Protein AF-A0A412IFQ4-F1 (afdb_monomer_lite)

Foldseek 3Di:
DDDDDDDDPDDDDDDDPVVVVVVVVVVVVVVVVVVVVVVVVVVVCCQVQNDFDWDAQPNDIDTDRPSVDDDDPVVPPDPDPDDDPVVVVSVVVVVVV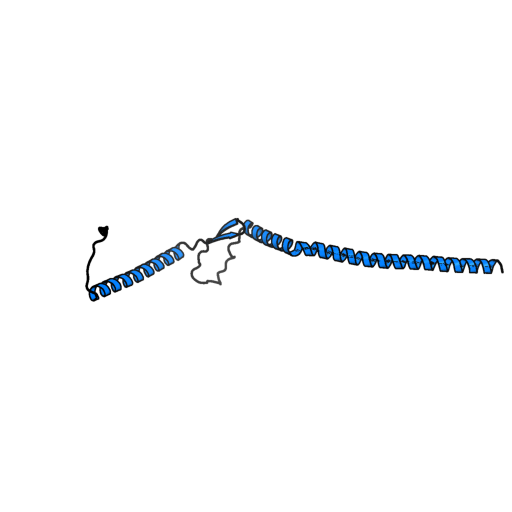CVCVVCVVVVVVVVVVVVVVVVVVVVVVVVVVVVVVVVVVVVVVVVVVVVVVVVVD

Secondary structure (DSSP, 8-state):
--------SS------HHHHHHHHHHHHHHHHHHHHHHHHHHHHHHHHH-EEEEEEETTEEEEEEE---SS--GGG-----PPPHHHHHHHHHHHHHHHHHHTHHHHHHHHHHHHHHHHHHHHHHHHHHHHHHHHHHHHHHHHHHHHHHHHH-

pLDDT: mean 79.68, std 15.15, range [40.53, 95.81]

Structure (mmCIF, N/CA/C/O backbone):
data_AF-A0A412IFQ4-F1
#
_entry.id   AF-A0A412IFQ4-F1
#
loop_
_atom_site.group_PDB
_atom_site.id
_atom_site.type_symbol
_atom_site.label_atom_id
_atom_site.label_alt_id
_atom_site.label_comp_id
_atom_site.label_asym_id
_atom_site.label_entity_id
_atom_site.label_seq_id
_atom_site.pdbx_PDB_ins_code
_atom_site.Cartn_x
_atom_site.Cartn_y
_atom_site.Cartn_z
_atom_site.occupancy
_atom_site.B_iso_or_equiv
_atom_site.auth_seq_id
_atom_site.auth_comp_id
_atom_site.auth_asym_id
_atom_site.auth_atom_id
_atom_site.pdbx_PDB_model_num
ATOM 1 N N . MET A 1 1 ? -60.794 -33.382 14.057 1.00 51.97 1 MET A N 1
ATOM 2 C CA . MET A 1 1 ? -60.394 -32.147 14.759 1.00 51.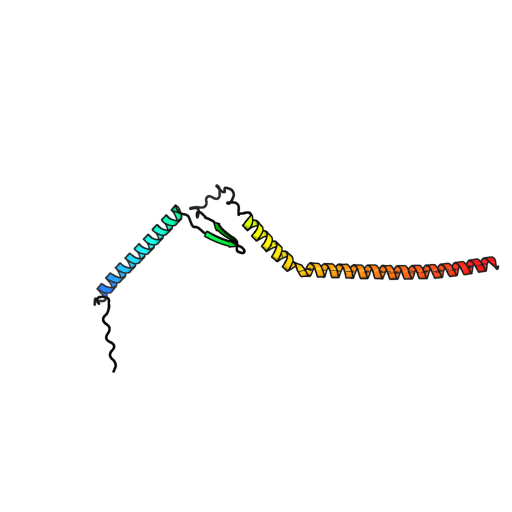97 1 MET A CA 1
ATOM 3 C C . MET A 1 1 ? -59.368 -32.549 15.798 1.00 51.97 1 MET A C 1
ATOM 5 O O . MET A 1 1 ? -59.736 -33.213 16.758 1.00 51.97 1 MET A O 1
ATOM 9 N N . GLU A 1 2 ? -58.093 -32.263 15.553 1.00 50.66 2 GLU A N 1
ATOM 10 C CA . GLU A 1 2 ? -57.035 -32.513 16.536 1.00 50.66 2 GLU A CA 1
ATOM 11 C C . GLU A 1 2 ? -56.948 -31.311 17.475 1.00 50.66 2 GLU A C 1
ATOM 13 O O . GLU A 1 2 ? -56.909 -30.166 17.030 1.00 50.66 2 GLU A O 1
ATOM 18 N N . ILE A 1 3 ? -56.996 -31.569 18.781 1.00 68.19 3 ILE A N 1
ATOM 19 C CA . ILE A 1 3 ? -56.933 -30.536 19.814 1.00 68.19 3 ILE A CA 1
ATOM 20 C C . ILE A 1 3 ? -55.567 -30.652 20.480 1.00 68.19 3 ILE A C 1
ATOM 22 O O . ILE A 1 3 ? -55.311 -31.611 21.210 1.00 68.19 3 ILE A O 1
ATOM 26 N N . HIS A 1 4 ? -54.711 -29.656 20.274 1.00 63.59 4 HIS A N 1
ATOM 27 C CA . HIS A 1 4 ? -53.462 -29.537 21.015 1.00 63.59 4 HIS A CA 1
ATOM 28 C C . HIS A 1 4 ? -53.712 -28.804 22.332 1.00 63.59 4 HIS A C 1
ATOM 30 O O . HIS A 1 4 ? -54.104 -27.639 22.354 1.00 63.59 4 HIS A O 1
ATOM 36 N N . ARG A 1 5 ? -53.512 -29.515 23.446 1.00 75.25 5 ARG A N 1
ATOM 37 C CA . ARG A 1 5 ? -53.567 -28.954 24.800 1.00 75.25 5 ARG A CA 1
ATOM 38 C C . ARG A 1 5 ? -52.144 -28.695 25.281 1.00 75.25 5 ARG A C 1
ATOM 40 O O . ARG A 1 5 ? -51.371 -29.639 25.416 1.00 75.25 5 ARG A O 1
ATOM 47 N N . MET A 1 6 ? -51.825 -27.439 25.577 1.00 78.50 6 MET A N 1
ATOM 48 C CA . MET A 1 6 ? -50.592 -27.045 26.261 1.00 78.50 6 MET A CA 1
ATOM 49 C C . MET A 1 6 ? -50.916 -26.599 27.687 1.00 78.50 6 MET A C 1
ATOM 51 O O . MET A 1 6 ? -51.917 -25.920 27.914 1.00 78.50 6 MET A O 1
ATOM 55 N N . LYS A 1 7 ? -50.065 -26.980 28.644 1.00 80.50 7 LYS A N 1
ATOM 56 C CA . LYS A 1 7 ? -50.024 -26.344 29.963 1.00 80.50 7 LYS A CA 1
ATOM 57 C C . LYS A 1 7 ? -48.974 -25.233 29.907 1.00 80.50 7 LYS A C 1
ATOM 59 O O . LYS A 1 7 ? -47.836 -25.542 29.567 1.00 80.50 7 LYS A O 1
ATOM 64 N N . PRO A 1 8 ? -49.332 -23.980 30.212 1.00 79.44 8 PRO A N 1
ATOM 65 C CA . PRO A 1 8 ? -48.349 -22.916 30.296 1.00 79.44 8 PRO A CA 1
ATOM 66 C C . PRO A 1 8 ? -47.414 -23.177 31.481 1.00 79.44 8 PRO A C 1
ATOM 68 O O . PRO A 1 8 ? -47.861 -23.595 32.549 1.00 79.44 8 PRO A O 1
ATOM 71 N N . GLU A 1 9 ? -46.119 -22.946 31.275 1.00 83.62 9 GLU A N 1
ATOM 72 C CA . GLU A 1 9 ? -45.092 -23.085 32.318 1.00 83.62 9 GLU A CA 1
ATOM 73 C C . GLU A 1 9 ? -45.167 -21.950 33.347 1.00 83.62 9 GLU A C 1
ATOM 75 O O . GLU A 1 9 ? -44.820 -22.146 34.509 1.00 83.62 9 GLU A O 1
ATOM 80 N N . ASN A 1 10 ? -45.691 -20.790 32.940 1.00 81.06 10 ASN A N 1
ATOM 81 C CA . ASN A 1 10 ? -45.844 -19.617 33.790 1.00 81.06 10 ASN A CA 1
ATOM 82 C C . ASN A 1 10 ? -47.312 -19.405 34.200 1.00 81.06 10 ASN A C 1
ATOM 84 O O . ASN A 1 10 ? -48.219 -19.652 33.396 1.00 81.06 10 ASN A O 1
ATOM 88 N N . PRO A 1 11 ? -47.572 -18.927 35.431 1.00 83.38 11 PRO A N 1
ATOM 89 C CA . PRO A 1 11 ? -48.919 -18.597 35.878 1.00 83.38 11 PRO A CA 1
ATOM 90 C C . PRO A 1 11 ? -49.518 -17.482 35.013 1.00 83.38 11 PRO A C 1
ATOM 92 O O . PRO A 1 11 ? -48.907 -16.433 34.815 1.00 83.38 11 PRO A O 1
ATOM 95 N N . ILE A 1 12 ? -50.727 -17.719 34.501 1.00 79.62 12 ILE A N 1
ATOM 96 C CA . ILE A 1 12 ? -51.491 -16.726 33.741 1.00 79.62 12 ILE A CA 1
ATOM 97 C C . ILE A 1 12 ? -52.238 -15.839 34.733 1.00 79.62 12 ILE A C 1
ATOM 99 O O . ILE A 1 12 ? -53.017 -16.337 35.546 1.00 79.62 12 ILE A O 1
ATOM 103 N N . ILE A 1 13 ? -52.027 -14.530 34.632 1.00 79.69 13 ILE A N 1
ATOM 104 C CA . ILE A 1 13 ? -52.759 -13.517 35.391 1.00 79.69 13 ILE A CA 1
ATOM 105 C C . ILE A 1 13 ? -53.573 -12.701 34.385 1.00 79.69 13 ILE A C 1
ATOM 107 O O . ILE A 1 13 ? -53.026 -12.226 33.393 1.00 79.69 13 ILE A O 1
ATOM 111 N N . ILE A 1 14 ? -54.880 -12.572 34.623 1.00 82.00 14 ILE A N 1
ATOM 112 C CA . ILE A 1 14 ? -55.770 -11.720 33.826 1.00 82.00 14 ILE A CA 1
ATOM 113 C C . ILE A 1 14 ? -56.001 -10.445 34.631 1.00 82.00 14 ILE A C 1
ATOM 115 O O . ILE A 1 14 ? -56.507 -10.509 35.751 1.00 82.00 14 ILE A O 1
ATOM 119 N N . VAL A 1 15 ? -55.611 -9.311 34.062 1.00 85.06 15 VAL A N 1
ATOM 120 C CA . VAL A 1 15 ? -55.763 -7.972 34.641 1.00 85.06 15 VAL A CA 1
ATOM 121 C C . VAL A 1 15 ? -56.577 -7.092 33.698 1.00 85.06 15 VAL A C 1
ATOM 123 O O . VAL A 1 15 ? -56.645 -7.367 32.499 1.00 85.06 15 VAL A O 1
ATOM 126 N N . ASP A 1 16 ? -57.222 -6.062 34.244 1.00 90.94 16 ASP A N 1
ATOM 127 C CA . ASP A 1 16 ? -57.822 -5.012 33.422 1.00 90.94 16 ASP A CA 1
ATOM 128 C C . ASP A 1 16 ? -56.741 -4.137 32.760 1.00 90.94 16 ASP A C 1
ATOM 130 O O . ASP A 1 16 ? -55.568 -4.170 33.137 1.00 90.94 16 ASP A O 1
ATOM 134 N N . GLU A 1 17 ? -57.138 -3.388 31.731 1.00 89.94 17 GLU A N 1
ATOM 135 C CA . GLU A 1 17 ? -56.226 -2.577 30.912 1.00 89.94 17 GLU A CA 1
ATOM 136 C C . GLU A 1 17 ? -55.467 -1.536 31.750 1.00 89.94 17 GLU A C 1
ATOM 138 O O . GLU A 1 17 ? -54.259 -1.379 31.602 1.00 89.94 17 GLU A O 1
ATOM 143 N N . ALA A 1 18 ? -56.142 -0.898 32.711 1.00 90.12 18 ALA A N 1
ATOM 144 C CA . ALA A 1 18 ? -55.524 0.112 33.565 1.00 90.12 18 ALA A CA 1
ATOM 145 C C . ALA A 1 18 ? -54.449 -0.482 34.492 1.00 90.12 18 ALA A C 1
ATOM 147 O O . ALA A 1 18 ? -53.426 0.154 34.752 1.00 90.12 18 ALA A O 1
ATOM 148 N N . GLU A 1 19 ? -54.668 -1.691 35.011 1.00 87.81 19 GLU A N 1
ATOM 149 C CA . GLU A 1 19 ? -53.679 -2.405 35.816 1.00 87.81 19 GLU A CA 1
ATOM 150 C C . GLU A 1 19 ? -52.517 -2.929 34.961 1.00 87.81 19 GLU A C 1
ATOM 152 O O . GLU A 1 19 ? -51.366 -2.869 35.400 1.00 87.81 19 GLU A O 1
ATOM 157 N N . PHE A 1 20 ? -52.780 -3.365 33.725 1.00 89.56 20 PHE A N 1
ATOM 158 C CA . PHE A 1 20 ? -51.730 -3.723 32.770 1.00 89.56 20 PHE A CA 1
ATOM 159 C C . PHE A 1 20 ? -50.809 -2.533 32.468 1.00 89.56 20 PHE A C 1
ATOM 161 O O . PHE A 1 20 ? -49.592 -2.658 32.610 1.00 89.56 20 PHE A O 1
ATOM 168 N N . ASP A 1 21 ? -51.378 -1.366 32.156 1.00 89.50 21 ASP A N 1
ATOM 169 C CA . ASP A 1 21 ? -50.613 -0.149 31.862 1.00 89.50 21 ASP A CA 1
ATOM 170 C C . ASP A 1 21 ? -49.744 0.287 33.052 1.00 89.50 21 ASP A C 1
ATOM 172 O O . ASP A 1 21 ? -48.592 0.700 32.880 1.00 89.50 21 ASP A O 1
ATOM 176 N N . ARG A 1 22 ? -50.254 0.147 34.287 1.00 89.44 22 ARG A N 1
ATOM 177 C CA . ARG A 1 22 ? -49.469 0.392 35.510 1.00 89.44 22 ARG A CA 1
ATOM 178 C C . ARG A 1 22 ? -48.266 -0.546 35.613 1.00 89.44 22 ARG A C 1
ATOM 180 O O . ARG A 1 22 ? -47.164 -0.085 35.916 1.00 89.44 22 ARG A O 1
ATOM 187 N N . ILE A 1 23 ? -48.464 -1.842 35.376 1.00 85.38 23 ILE A N 1
ATOM 188 C CA . ILE A 1 23 ? -47.399 -2.852 35.456 1.00 85.38 23 ILE A CA 1
ATOM 189 C C . ILE A 1 23 ? -46.348 -2.621 34.361 1.00 85.38 23 ILE A C 1
ATOM 191 O O . ILE A 1 23 ? -45.154 -2.647 34.663 1.00 85.38 23 ILE A O 1
ATOM 195 N N . ASP A 1 24 ? -46.772 -2.345 33.127 1.00 86.31 24 ASP A N 1
ATOM 196 C CA . ASP A 1 24 ? -45.882 -2.068 31.993 1.00 86.31 24 ASP A CA 1
ATOM 197 C C . ASP A 1 24 ? -45.022 -0.816 32.232 1.00 86.31 24 ASP A C 1
ATOM 199 O O . ASP A 1 24 ? -43.808 -0.831 32.029 1.00 86.31 24 ASP A O 1
ATOM 203 N N . SER A 1 25 ? -45.620 0.246 32.781 1.00 85.62 25 SER A N 1
ATOM 204 C CA . SER A 1 25 ? -44.902 1.473 33.155 1.00 85.62 25 SER A CA 1
ATOM 205 C C . SER A 1 25 ? -43.803 1.208 34.192 1.00 85.62 25 SER A C 1
ATOM 207 O O . SER A 1 25 ? -42.686 1.710 34.074 1.00 85.62 25 SER A O 1
ATOM 209 N N . ILE A 1 26 ? -44.101 0.389 35.207 1.00 85.25 26 ILE A N 1
ATOM 210 C CA . ILE A 1 26 ? -43.130 -0.010 36.236 1.00 85.25 26 ILE A CA 1
ATOM 211 C C . ILE A 1 26 ? -42.026 -0.884 35.633 1.00 85.25 26 ILE A C 1
ATOM 213 O O . ILE A 1 26 ? -40.866 -0.756 36.026 1.00 85.25 26 ILE A O 1
ATOM 217 N N . ALA A 1 27 ? -42.368 -1.778 34.703 1.00 82.62 27 ALA A N 1
ATOM 218 C CA . ALA A 1 27 ? -41.400 -2.632 34.028 1.00 82.62 27 ALA A CA 1
ATOM 219 C C . ALA A 1 27 ? -40.405 -1.807 33.199 1.00 82.62 27 ALA A C 1
ATOM 221 O O . ALA A 1 27 ? -39.201 -1.996 33.360 1.00 82.62 27 ALA A O 1
ATOM 222 N N . LYS A 1 28 ? -40.889 -0.834 32.418 1.00 86.56 28 LYS A N 1
ATOM 223 C CA . LYS A 1 28 ? -40.047 0.086 31.633 1.00 86.56 28 LYS A CA 1
ATOM 224 C C . LYS A 1 28 ? -39.115 0.923 32.503 1.00 86.56 28 LYS A C 1
ATOM 226 O O . LYS A 1 28 ? -37.922 0.981 32.238 1.00 86.56 28 LYS A O 1
ATOM 231 N N . LEU A 1 29 ? -39.622 1.499 33.596 1.00 82.88 29 LEU A N 1
ATOM 232 C CA . LEU A 1 29 ? -38.782 2.250 34.542 1.00 82.88 29 LEU A CA 1
ATOM 233 C C . LEU A 1 29 ? -37.670 1.379 35.148 1.00 82.88 29 LEU A C 1
ATOM 235 O O . LEU A 1 29 ? -36.550 1.845 35.351 1.00 82.88 29 LEU A O 1
ATOM 239 N N . LYS A 1 30 ? -37.964 0.104 35.429 1.00 88.19 30 LYS A N 1
ATOM 240 C CA . LYS A 1 30 ? -36.957 -0.851 35.910 1.00 88.19 30 LYS A CA 1
ATOM 241 C C . LYS A 1 30 ? -35.949 -1.228 34.829 1.00 88.19 30 LYS A C 1
ATOM 243 O O . LYS A 1 30 ? -34.786 -1.429 35.158 1.00 88.19 30 LYS A O 1
ATOM 248 N N . GLU A 1 31 ? -36.375 -1.340 33.577 1.00 87.44 31 GLU A N 1
ATOM 249 C CA . GLU A 1 31 ? -35.488 -1.583 32.437 1.00 87.44 31 GLU A CA 1
ATOM 250 C C . GLU A 1 31 ? -34.497 -0.425 32.258 1.00 87.44 31 GLU A C 1
ATOM 252 O O . GLU A 1 31 ? -33.291 -0.663 32.258 1.00 87.44 31 GLU A O 1
ATOM 257 N N . GLU A 1 32 ? -34.977 0.823 32.267 1.00 88.06 32 GLU A N 1
ATOM 258 C CA . GLU A 1 32 ? -34.131 2.025 32.220 1.00 88.06 32 GLU A CA 1
ATOM 259 C C . GLU A 1 32 ? -33.136 2.082 33.395 1.00 88.06 32 GLU A C 1
ATOM 261 O O . GLU A 1 32 ? -31.960 2.421 33.229 1.00 88.06 32 GLU A O 1
ATOM 266 N N . GLU A 1 33 ? -33.575 1.722 34.607 1.00 89.62 33 GLU A N 1
ATOM 267 C CA . GLU A 1 33 ? -32.696 1.670 35.778 1.00 89.62 33 GLU A CA 1
ATOM 268 C C . GLU A 1 33 ? -31.617 0.583 35.643 1.00 89.62 33 GLU A C 1
ATOM 270 O O . GLU A 1 33 ? -30.459 0.812 36.011 1.00 89.62 33 GLU A O 1
ATOM 275 N N . VAL A 1 34 ? -31.973 -0.582 35.095 1.00 89.25 34 VAL A N 1
ATOM 276 C CA . VAL A 1 34 ? -31.040 -1.683 34.824 1.00 89.25 34 VAL A CA 1
ATOM 277 C C . VAL A 1 34 ? -30.024 -1.294 33.754 1.00 89.25 34 VAL A C 1
ATOM 279 O O . VAL A 1 34 ? -28.835 -1.548 33.959 1.00 89.25 34 VAL A O 1
ATOM 282 N N . GLU A 1 35 ? -30.447 -0.657 32.661 1.00 89.25 35 GLU A N 1
ATOM 283 C CA . GLU A 1 35 ? -29.543 -0.161 31.615 1.00 89.25 35 GLU A CA 1
ATOM 284 C C . GLU A 1 35 ? -28.556 0.858 32.181 1.00 89.25 35 GLU A C 1
ATOM 286 O O . GLU A 1 35 ? -27.343 0.695 32.040 1.00 89.25 35 GLU A O 1
ATOM 291 N N . ARG A 1 36 ? -29.046 1.843 32.942 1.00 91.06 36 ARG A N 1
ATOM 292 C CA . ARG A 1 36 ? -28.184 2.836 33.592 1.00 91.06 36 ARG A CA 1
ATOM 293 C C . ARG A 1 36 ? -27.170 2.185 34.537 1.00 91.06 36 ARG A C 1
ATOM 295 O O . ARG A 1 36 ? -25.999 2.562 34.553 1.00 91.06 36 ARG A O 1
ATOM 302 N N . LEU A 1 37 ? -27.592 1.192 35.324 1.00 90.62 37 LEU A N 1
ATOM 303 C CA . LEU A 1 37 ? -26.696 0.438 36.207 1.00 90.62 37 LEU A CA 1
ATOM 304 C C . LEU A 1 37 ? -25.673 -0.401 35.428 1.00 90.62 37 LEU A C 1
ATOM 306 O O . LEU A 1 37 ? -24.542 -0.575 35.896 1.00 90.62 37 LEU A O 1
ATOM 310 N N . ALA A 1 38 ? -26.056 -0.948 34.274 1.00 86.94 38 ALA A N 1
ATOM 311 C CA . ALA A 1 38 ? -25.156 -1.682 33.395 1.00 86.94 38 ALA A CA 1
ATOM 312 C C . ALA A 1 38 ? -24.086 -0.751 32.810 1.00 86.94 38 ALA A C 1
ATOM 314 O O . ALA A 1 38 ? -22.899 -1.076 32.899 1.00 86.94 38 ALA A O 1
ATOM 315 N N . ASP A 1 39 ? -24.482 0.429 32.332 1.00 83.06 39 ASP A N 1
ATOM 316 C CA . ASP A 1 39 ? -23.574 1.460 31.828 1.00 83.06 39 ASP A CA 1
ATOM 317 C C . ASP A 1 39 ? -22.617 1.952 32.913 1.00 83.06 39 ASP A C 1
ATOM 319 O O . ASP A 1 39 ? -21.402 1.978 32.709 1.00 83.06 39 ASP A O 1
ATOM 323 N N . GLU A 1 40 ? -23.116 2.265 34.112 1.00 89.00 40 GLU A N 1
ATOM 324 C CA . GLU A 1 40 ? -22.265 2.667 35.235 1.00 89.00 40 GLU A CA 1
ATOM 325 C C . GLU A 1 40 ? -21.253 1.578 35.614 1.00 89.00 40 GLU A C 1
ATOM 327 O O . GLU A 1 40 ? -20.078 1.872 35.868 1.00 89.00 40 GLU A O 1
ATOM 332 N N . LYS A 1 41 ? -21.677 0.306 35.648 1.00 86.69 41 LYS A N 1
ATOM 333 C CA . LYS A 1 41 ? -20.777 -0.825 35.917 1.00 86.69 41 LYS A CA 1
ATOM 334 C C . LYS A 1 41 ? -19.739 -0.988 34.817 1.00 86.69 41 LYS A C 1
ATOM 336 O O . LYS A 1 41 ? -18.569 -1.209 35.137 1.00 86.69 41 LYS A O 1
ATOM 341 N N . PHE A 1 42 ? -20.145 -0.876 33.557 1.00 83.19 42 PHE A N 1
ATOM 342 C CA . PHE A 1 42 ? -19.250 -0.960 32.413 1.00 83.19 42 PHE A CA 1
ATOM 343 C C . PHE A 1 42 ? -18.218 0.170 32.442 1.00 83.19 42 PHE A C 1
ATOM 345 O O . PHE A 1 42 ? -17.020 -0.098 32.404 1.00 83.19 42 PHE A O 1
ATOM 352 N N . LEU A 1 43 ? -18.650 1.418 32.630 1.00 79.56 43 LEU A N 1
ATOM 353 C CA . LEU A 1 43 ? -17.769 2.581 32.740 1.00 79.56 43 LEU A CA 1
ATOM 354 C C . LEU A 1 43 ? -16.796 2.450 33.912 1.00 79.56 43 LEU A C 1
ATOM 356 O O . LEU A 1 43 ? -15.601 2.698 33.754 1.00 79.56 43 LEU A O 1
ATOM 360 N N . ARG A 1 44 ? -17.271 2.007 35.083 1.00 80.75 44 ARG A N 1
ATOM 361 C CA . ARG A 1 44 ? -16.405 1.762 36.245 1.00 80.75 44 ARG A CA 1
ATOM 362 C C . ARG A 1 44 ? -15.386 0.656 35.961 1.00 80.75 44 ARG A C 1
ATOM 364 O O . ARG A 1 44 ? -14.226 0.784 36.344 1.00 80.75 44 ARG A O 1
ATOM 371 N N . HIS A 1 45 ? -15.801 -0.412 35.281 1.00 79.88 45 HIS A N 1
ATOM 372 C CA . HIS A 1 45 ? -14.915 -1.498 34.874 1.00 79.88 45 HIS A CA 1
ATOM 373 C C . HIS A 1 45 ? -13.842 -1.012 33.893 1.00 79.88 45 HIS A C 1
ATOM 375 O O . HIS A 1 45 ? -12.660 -1.258 34.119 1.00 79.88 45 HIS A O 1
ATOM 381 N N . VAL A 1 46 ? -14.240 -0.284 32.848 1.00 74.00 46 VAL A N 1
ATOM 382 C CA . VAL A 1 46 ? -13.335 0.283 31.841 1.00 74.00 46 VAL A CA 1
ATOM 383 C C . VAL A 1 46 ? -12.366 1.284 32.471 1.00 74.00 46 VAL A C 1
ATOM 385 O O . VAL A 1 46 ? -11.176 1.230 32.181 1.00 74.00 46 VAL A O 1
ATOM 388 N N . LYS A 1 47 ? -12.831 2.145 33.383 1.00 69.50 47 LYS A N 1
ATOM 389 C CA . LYS A 1 47 ? -11.978 3.117 34.083 1.00 69.50 47 LYS A CA 1
ATOM 390 C C . LYS A 1 47 ? -10.910 2.446 34.950 1.00 69.50 47 LYS A C 1
ATOM 392 O O . LYS A 1 47 ? -9.779 2.914 34.989 1.00 69.50 47 LYS A O 1
ATOM 397 N N . ASN A 1 48 ? -11.256 1.356 35.633 1.00 72.31 48 ASN A N 1
ATOM 398 C CA . ASN A 1 48 ? -10.324 0.660 36.523 1.00 72.31 48 ASN A CA 1
ATOM 399 C C . ASN A 1 48 ? -9.364 -0.273 35.772 1.00 72.31 48 ASN A C 1
ATOM 401 O O . ASN A 1 48 ? -8.214 -0.425 36.176 1.00 72.31 48 ASN A O 1
ATOM 405 N N . ASN A 1 49 ? -9.833 -0.921 34.702 1.00 70.12 49 ASN A N 1
ATOM 406 C CA . ASN A 1 49 ? -9.095 -1.996 34.036 1.00 70.12 49 ASN A CA 1
ATOM 407 C C . ASN A 1 49 ? -8.534 -1.607 32.658 1.00 70.12 49 ASN A C 1
ATOM 409 O O . ASN A 1 49 ? -7.675 -2.323 32.135 1.00 70.12 49 ASN A O 1
ATOM 413 N N . GLY A 1 50 ? -8.954 -0.477 32.084 1.00 64.56 50 GLY A N 1
ATOM 414 C CA . GLY A 1 50 ? -8.672 -0.099 30.697 1.00 64.56 50 GLY A CA 1
ATOM 415 C C . GLY A 1 50 ? -9.441 -0.960 29.686 1.00 64.56 50 GLY A C 1
ATOM 416 O O . GLY A 1 50 ? -10.178 -1.873 30.059 1.00 64.56 50 GLY A O 1
ATOM 417 N N . VAL A 1 51 ? -9.258 -0.694 28.387 1.00 66.12 51 VAL A N 1
ATOM 418 C CA . VAL A 1 51 ? -9.798 -1.546 27.313 1.00 66.12 51 VAL A CA 1
ATOM 419 C C . VAL A 1 51 ? -8.642 -2.235 26.603 1.00 66.12 51 VAL A C 1
ATOM 421 O O . VAL A 1 51 ? -7.761 -1.611 26.021 1.00 66.12 51 VAL A O 1
ATOM 424 N N . HIS A 1 52 ? -8.637 -3.561 26.616 1.00 62.59 52 HIS A N 1
ATOM 425 C CA . HIS A 1 52 ? -7.645 -4.317 25.863 1.00 62.59 52 HIS A CA 1
ATOM 426 C C . HIS A 1 52 ? -8.080 -4.420 24.401 1.00 62.59 52 HIS A C 1
ATOM 428 O O . HIS A 1 52 ? -9.009 -5.160 24.081 1.00 62.59 52 HIS A O 1
ATOM 434 N N . MET A 1 53 ? -7.396 -3.709 23.504 1.00 61.81 53 MET A N 1
ATOM 435 C CA . MET A 1 53 ? -7.609 -3.846 22.065 1.00 61.81 53 MET A CA 1
ATOM 436 C C . MET A 1 53 ? -6.558 -4.791 21.479 1.00 61.81 53 MET A C 1
ATOM 438 O O . MET A 1 53 ? -5.356 -4.644 21.700 1.00 61.81 53 MET A O 1
ATOM 442 N N . ARG A 1 54 ? -7.005 -5.794 20.721 1.00 61.41 54 ARG A N 1
ATOM 443 C CA . ARG A 1 54 ? -6.121 -6.685 19.965 1.00 61.41 54 ARG A CA 1
ATOM 444 C C . ARG A 1 54 ? -6.231 -6.361 18.490 1.00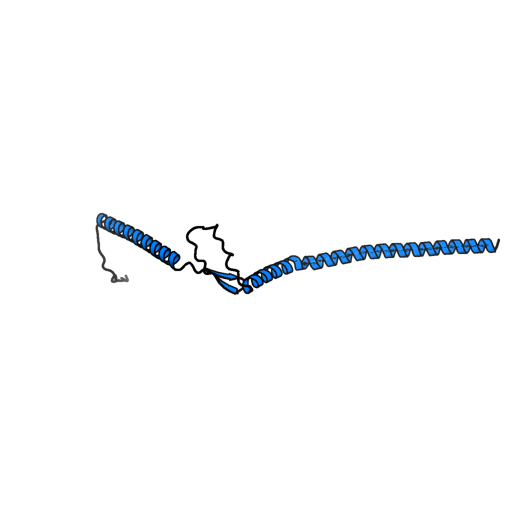 61.41 54 ARG A C 1
ATOM 446 O O . ARG A 1 54 ? -7.319 -6.439 17.927 1.00 61.41 54 ARG A O 1
ATOM 453 N N . PHE A 1 55 ? -5.102 -6.030 17.877 1.00 63.72 55 PHE A N 1
ATOM 454 C CA . PHE A 1 55 ? -5.013 -5.828 16.437 1.00 63.72 55 PHE A CA 1
ATOM 455 C C . PHE A 1 55 ? -4.091 -6.885 15.835 1.00 63.72 55 PHE A C 1
ATOM 457 O O . PHE A 1 55 ? -3.095 -7.283 16.444 1.00 63.72 55 PHE A O 1
ATOM 464 N N . ARG A 1 56 ? -4.436 -7.342 14.630 1.00 65.56 56 ARG A N 1
ATOM 465 C CA . ARG A 1 56 ? -3.636 -8.290 13.856 1.00 65.56 56 ARG A CA 1
ATOM 466 C C . ARG A 1 56 ? -3.194 -7.617 12.565 1.00 65.56 56 ARG A C 1
ATOM 468 O O . ARG A 1 56 ? -4.040 -7.281 11.742 1.00 65.56 56 ARG A O 1
ATOM 475 N N . ILE A 1 57 ? -1.887 -7.449 12.393 1.00 67.00 57 ILE A N 1
ATOM 476 C CA . ILE A 1 57 ? -1.280 -6.905 11.171 1.00 67.00 57 ILE A CA 1
ATOM 477 C C . ILE A 1 57 ? -0.488 -8.040 10.529 1.00 67.00 57 ILE A C 1
ATOM 479 O O . ILE A 1 57 ? 0.428 -8.565 11.153 1.00 67.00 57 ILE A O 1
ATOM 483 N N . ASN A 1 58 ? -0.877 -8.472 9.326 1.00 64.31 58 ASN A N 1
ATOM 484 C CA . ASN A 1 58 ? -0.210 -9.548 8.576 1.00 64.31 58 ASN A CA 1
ATOM 485 C C . ASN A 1 58 ? 0.123 -10.808 9.406 1.00 64.31 58 ASN A C 1
ATOM 487 O O . ASN A 1 58 ? 1.196 -11.387 9.294 1.00 64.31 58 ASN A O 1
ATOM 491 N N . GLY A 1 59 ? -0.810 -11.244 10.262 1.00 68.12 59 GLY A N 1
ATOM 492 C CA . GLY A 1 59 ? -0.647 -12.444 11.095 1.00 68.12 59 GLY A CA 1
ATOM 493 C C . GLY A 1 59 ? 0.103 -12.225 12.413 1.00 68.12 59 GLY A C 1
ATOM 494 O O . GLY A 1 59 ? 0.022 -13.082 13.287 1.00 68.12 59 GLY A O 1
ATOM 495 N N . VAL A 1 60 ? 0.735 -11.065 12.606 1.00 69.69 60 VAL A N 1
ATOM 496 C CA . VAL A 1 60 ? 1.316 -10.659 13.889 1.00 69.69 60 VAL A CA 1
ATOM 497 C C . VAL A 1 60 ? 0.192 -10.119 14.775 1.00 69.69 60 VAL A C 1
ATOM 499 O O . VAL A 1 60 ? -0.358 -9.043 14.527 1.00 69.69 60 VAL A O 1
ATOM 502 N N . GLU A 1 61 ? -0.207 -10.901 15.780 1.00 61.75 61 GLU A N 1
ATOM 503 C CA . GLU A 1 61 ? -1.208 -10.505 16.775 1.00 61.75 61 GLU A CA 1
ATOM 504 C C . GLU A 1 61 ? -0.525 -9.715 17.896 1.00 61.75 61 GLU A C 1
ATOM 506 O O . GLU A 1 61 ? 0.370 -10.225 18.569 1.00 61.75 61 GLU A O 1
ATOM 511 N N . LYS A 1 62 ? -0.952 -8.467 18.123 1.00 63.69 62 LYS A N 1
ATOM 512 C CA . LYS A 1 62 ? -0.496 -7.679 19.271 1.00 63.69 62 LYS A CA 1
ATOM 513 C C . LYS A 1 62 ? -1.676 -7.202 20.100 1.00 63.69 62 LYS A C 1
ATOM 515 O O . LYS A 1 62 ? -2.603 -6.561 19.603 1.00 63.69 62 LYS A O 1
ATOM 520 N N . VAL A 1 63 ? -1.601 -7.486 21.397 1.00 58.00 63 VAL A N 1
ATOM 521 C CA . VAL A 1 63 ? -2.466 -6.871 22.403 1.00 58.00 63 VAL A CA 1
ATOM 522 C C . VAL A 1 63 ? -1.895 -5.497 22.718 1.00 58.00 63 VAL A C 1
ATOM 524 O O . VAL A 1 63 ? -0.850 -5.388 23.356 1.00 58.00 63 VAL A O 1
ATOM 527 N N . ILE A 1 64 ? -2.561 -4.442 22.258 1.00 56.53 64 ILE A N 1
ATOM 528 C CA . ILE A 1 64 ? -2.301 -3.092 22.742 1.00 56.53 64 ILE A CA 1
ATOM 529 C C . ILE A 1 64 ? -3.267 -2.884 23.900 1.00 56.53 64 ILE A C 1
ATOM 531 O O . ILE A 1 64 ? -4.483 -2.784 23.725 1.00 56.53 64 ILE A O 1
ATOM 535 N N . ARG A 1 65 ? -2.731 -2.839 25.119 1.00 51.38 65 ARG A N 1
ATOM 536 C CA . ARG A 1 65 ? -3.499 -2.313 26.243 1.00 51.38 65 ARG A CA 1
ATOM 537 C C . ARG A 1 65 ? -3.560 -0.803 26.056 1.00 51.38 65 ARG A C 1
ATOM 539 O O . ARG A 1 65 ? -2.683 -0.086 26.522 1.00 51.38 65 ARG A O 1
ATOM 546 N N . GLN A 1 66 ? -4.566 -0.339 25.327 1.00 54.22 66 GLN A N 1
ATOM 547 C CA . GLN A 1 66 ? -4.949 1.055 25.405 1.00 54.22 66 GLN A CA 1
ATOM 548 C C . GLN A 1 66 ? -5.693 1.193 26.727 1.00 54.22 66 GLN A C 1
ATOM 550 O O . GLN A 1 66 ? -6.861 0.836 26.864 1.00 54.22 66 GLN A O 1
ATOM 555 N N . GLU A 1 67 ? -4.998 1.684 27.749 1.00 52.88 67 GLU A N 1
ATOM 556 C CA . GLU A 1 67 ? -5.715 2.421 28.779 1.00 52.88 67 GLU A CA 1
ATOM 557 C C . GLU A 1 67 ? -6.474 3.492 27.999 1.00 52.88 67 GLU A C 1
ATOM 559 O O . GLU A 1 67 ? -5.859 4.359 27.379 1.00 52.88 67 GLU A O 1
ATOM 564 N N . VAL A 1 68 ? -7.791 3.315 27.848 1.00 48.06 68 VAL A N 1
ATOM 565 C CA . VAL A 1 68 ? -8.656 4.318 27.236 1.00 48.06 68 VAL A CA 1
ATOM 566 C C . VAL A 1 68 ? -8.581 5.460 28.219 1.00 48.06 68 VAL A C 1
ATOM 568 O O . VAL A 1 68 ? -9.261 5.453 29.241 1.00 48.06 68 VAL A O 1
ATOM 571 N N . LEU A 1 69 ? -7.602 6.326 27.970 1.00 48.03 69 LEU A N 1
ATOM 572 C CA . LEU A 1 69 ? -7.274 7.469 28.783 1.00 48.03 69 LEU A CA 1
ATOM 573 C C . LEU A 1 69 ? -8.567 8.257 28.896 1.00 48.03 69 LEU A C 1
ATOM 575 O O . LEU A 1 69 ? -9.056 8.839 27.926 1.00 48.03 69 LEU A O 1
ATOM 579 N N . THR A 1 70 ? -9.148 8.196 30.088 1.00 43.56 70 THR A N 1
ATOM 580 C CA . THR A 1 70 ? -10.033 9.229 30.589 1.00 43.56 70 THR A CA 1
ATOM 581 C C . THR A 1 70 ? -9.384 10.565 30.253 1.00 43.56 70 THR A C 1
ATOM 583 O O . THR A 1 70 ? -8.278 10.821 30.713 1.00 43.56 70 THR A O 1
ATOM 586 N N . GLU A 1 71 ? -10.057 11.343 29.408 1.00 40.53 71 GLU A N 1
ATOM 587 C CA . GLU A 1 71 ? -9.775 12.750 29.122 1.00 40.53 71 GLU A CA 1
ATOM 588 C C . GLU A 1 71 ? -8.332 13.057 28.682 1.00 40.53 71 GLU A C 1
ATOM 590 O O . GLU A 1 71 ? -7.455 13.365 29.476 1.00 40.53 71 GLU A O 1
ATOM 595 N N . LEU A 1 72 ? -8.115 13.014 27.362 1.00 44.31 72 LEU A N 1
ATOM 596 C CA . LEU A 1 72 ? -7.483 14.093 26.583 1.00 44.31 72 LEU A CA 1
ATOM 597 C C . LEU A 1 72 ? -6.458 14.990 27.316 1.00 44.31 72 LEU A C 1
ATOM 599 O O . LEU A 1 72 ? -6.579 16.210 27.282 1.00 44.31 72 LEU A O 1
ATOM 603 N N . ASN A 1 73 ? -5.400 14.424 27.893 1.00 41.97 73 ASN A N 1
ATOM 604 C CA . ASN A 1 73 ? -4.234 15.206 28.297 1.00 41.97 73 ASN A CA 1
ATOM 605 C C . ASN A 1 73 ? -3.190 15.133 27.174 1.00 41.97 73 ASN A C 1
ATOM 607 O O . ASN A 1 73 ? -2.251 14.337 27.198 1.00 41.97 73 ASN A O 1
ATOM 611 N N . TYR A 1 74 ? -3.412 15.923 26.117 1.00 48.84 74 TYR A N 1
ATOM 612 C CA . TYR A 1 74 ? -2.513 16.004 24.955 1.00 48.84 74 TYR A CA 1
ATOM 613 C C . TYR A 1 74 ? -1.103 16.504 25.311 1.00 48.84 74 TYR A C 1
ATOM 615 O O . TYR A 1 74 ? -0.171 16.276 24.533 1.00 48.84 74 TYR A O 1
ATOM 623 N N . ASP A 1 75 ? -0.958 17.124 26.481 1.00 51.53 75 ASP A N 1
ATOM 624 C CA . ASP A 1 75 ? 0.253 17.799 26.945 1.00 51.53 75 ASP A CA 1
ATOM 625 C C . ASP A 1 75 ? 1.207 16.849 27.694 1.00 51.53 75 ASP A C 1
ATOM 627 O O . ASP A 1 75 ? 2.407 17.101 27.774 1.00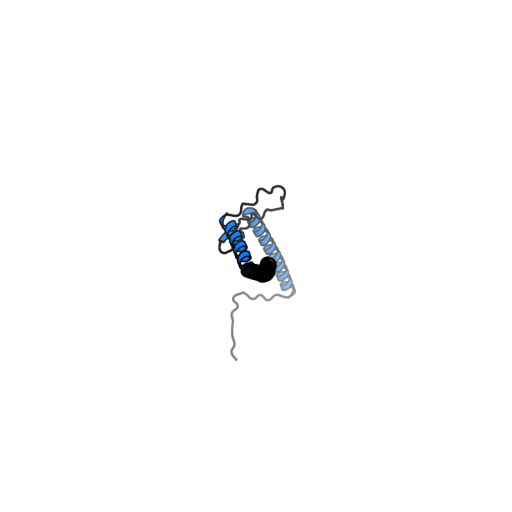 51.53 75 ASP A O 1
ATOM 631 N N . GLU A 1 76 ? 0.706 15.696 28.155 1.00 45.72 76 GLU A N 1
ATOM 632 C CA . GLU A 1 76 ? 1.483 14.620 28.787 1.00 45.72 76 GLU A CA 1
ATOM 633 C C . GLU A 1 76 ? 1.824 13.503 27.795 1.00 45.72 76 GLU A C 1
ATOM 635 O O . GLU A 1 76 ? 1.907 12.327 28.154 1.00 45.72 76 GLU A O 1
ATOM 640 N N . ARG A 1 77 ? 2.004 13.843 26.512 1.00 49.09 77 ARG A N 1
ATOM 641 C CA . ARG A 1 77 ? 2.403 12.874 25.489 1.00 49.09 77 ARG A CA 1
ATOM 642 C C . ARG A 1 77 ? 3.845 12.412 25.743 1.00 49.09 77 ARG A C 1
ATOM 644 O O . ARG A 1 77 ? 4.780 12.812 25.057 1.00 49.09 77 ARG A O 1
ATOM 651 N N . GLY A 1 78 ? 4.020 11.522 26.719 1.00 52.12 78 GLY A N 1
ATOM 652 C CA . GLY A 1 78 ? 5.115 10.569 26.726 1.00 52.12 78 GLY A CA 1
ATOM 653 C C . GLY A 1 78 ? 5.127 9.845 25.382 1.00 52.12 78 GLY A C 1
ATOM 654 O O . GLY A 1 78 ? 4.081 9.667 24.748 1.00 52.12 78 GLY A O 1
ATOM 655 N N . TRP A 1 79 ? 6.322 9.497 24.911 1.00 43.50 79 TRP A N 1
ATOM 656 C CA . TRP A 1 79 ? 6.515 8.814 23.636 1.00 43.50 79 TRP A CA 1
ATOM 657 C C . TRP A 1 79 ? 5.482 7.689 23.485 1.00 43.50 79 TRP A C 1
ATOM 659 O O . TRP A 1 79 ? 5.379 6.868 24.402 1.00 43.50 79 TRP A O 1
ATOM 669 N N . PRO A 1 80 ? 4.693 7.656 22.387 1.00 55.22 80 PRO A N 1
ATOM 670 C CA . PRO A 1 80 ? 3.723 6.587 22.186 1.00 55.22 80 PRO A CA 1
ATOM 671 C C . PRO A 1 80 ? 4.461 5.268 22.374 1.00 55.22 80 PRO A C 1
ATOM 673 O O . PRO A 1 80 ? 5.566 5.130 21.841 1.00 55.22 80 PRO A O 1
ATOM 676 N N . GLN A 1 81 ? 3.893 4.353 23.174 1.00 54.66 81 GLN A N 1
ATOM 677 C CA . GLN A 1 81 ? 4.485 3.036 23.415 1.00 54.66 81 GLN A CA 1
ATOM 678 C C . GLN A 1 81 ? 5.043 2.516 22.096 1.00 54.66 81 GLN A C 1
ATOM 680 O O . GLN A 1 81 ? 4.301 2.371 21.118 1.00 54.66 81 GLN A O 1
ATOM 685 N N . SER A 1 82 ? 6.365 2.343 22.046 1.00 61.00 82 SER A N 1
ATOM 686 C CA . SER A 1 82 ? 7.032 2.011 20.800 1.00 61.00 82 SER A CA 1
ATOM 687 C C . SER A 1 82 ? 6.429 0.713 20.273 1.00 61.00 82 SER A C 1
ATOM 689 O O . SER A 1 82 ? 6.300 -0.299 20.972 1.00 61.00 82 SER A O 1
ATOM 691 N N . ILE A 1 83 ? 5.967 0.765 19.026 1.00 65.31 83 ILE A N 1
ATOM 692 C CA . ILE A 1 83 ? 5.492 -0.422 18.326 1.00 65.31 83 ILE A CA 1
ATOM 693 C C . ILE A 1 83 ? 6.650 -1.433 18.330 1.00 65.31 83 ILE A C 1
ATOM 695 O O . ILE A 1 83 ? 7.814 -1.039 18.227 1.00 65.31 83 ILE A O 1
ATOM 699 N N . SER A 1 84 ? 6.348 -2.722 18.510 1.00 72.06 84 SER A N 1
ATOM 700 C CA . SER A 1 84 ? 7.396 -3.749 18.548 1.00 72.06 84 SER A CA 1
ATOM 701 C C . SER A 1 84 ? 8.099 -3.795 17.199 1.00 72.06 84 SER A C 1
ATOM 703 O O . SER A 1 84 ? 7.457 -3.597 16.167 1.00 72.06 84 SER A O 1
ATOM 705 N N . GLU A 1 85 ? 9.400 -4.077 17.211 1.00 76.62 85 GLU A N 1
ATOM 706 C CA . GLU A 1 85 ? 10.202 -4.169 15.988 1.00 76.62 85 GLU A CA 1
ATOM 707 C C . GLU A 1 85 ? 9.575 -5.125 14.965 1.00 76.62 85 GLU A C 1
ATOM 709 O O . GLU A 1 85 ? 9.452 -4.771 13.801 1.00 76.62 85 GLU A O 1
ATOM 714 N N . GLU A 1 86 ? 9.039 -6.264 15.407 1.00 78.12 86 GLU A N 1
ATOM 715 C CA . GLU A 1 86 ? 8.324 -7.222 14.549 1.00 78.12 86 GLU A CA 1
ATOM 716 C C . GLU A 1 86 ? 7.178 -6.592 13.743 1.00 78.12 86 GLU A C 1
ATOM 718 O O . GLU A 1 86 ? 7.034 -6.856 12.554 1.00 78.12 86 GLU A O 1
ATOM 723 N N . VAL A 1 87 ? 6.377 -5.720 14.363 1.00 74.00 87 VAL A N 1
ATOM 724 C CA . VAL A 1 87 ? 5.258 -5.054 13.680 1.00 74.00 87 VAL A CA 1
ATOM 725 C C . VAL A 1 87 ? 5.773 -3.963 12.744 1.00 74.00 87 VAL A C 1
ATOM 727 O O . VAL A 1 87 ? 5.217 -3.779 11.665 1.00 74.00 87 VAL A O 1
ATOM 730 N N . LYS A 1 88 ? 6.849 -3.258 13.117 1.00 79.31 88 LYS A N 1
ATOM 731 C CA . LYS A 1 88 ? 7.490 -2.288 12.217 1.00 79.31 88 LYS A CA 1
ATOM 732 C C . LYS A 1 88 ? 8.000 -2.975 10.953 1.00 79.31 88 LYS A C 1
ATOM 734 O O . LYS A 1 88 ? 7.724 -2.485 9.862 1.00 79.31 88 LYS A O 1
ATOM 739 N N . TYR A 1 89 ? 8.686 -4.110 11.101 1.00 84.62 89 TYR A N 1
ATOM 740 C CA . TYR A 1 89 ? 9.158 -4.904 9.970 1.00 84.62 89 TYR A CA 1
ATOM 741 C C . TYR A 1 89 ? 7.995 -5.449 9.144 1.00 84.62 89 TYR A C 1
ATOM 743 O O . TYR A 1 89 ? 8.008 -5.277 7.935 1.00 84.62 89 TYR A O 1
ATOM 751 N N . ALA A 1 90 ? 6.939 -5.977 9.772 1.00 83.62 90 ALA A N 1
ATOM 752 C CA . ALA A 1 90 ? 5.763 -6.457 9.044 1.00 83.62 90 ALA A CA 1
ATOM 753 C C . ALA A 1 90 ? 5.093 -5.357 8.198 1.00 83.62 90 ALA A C 1
ATOM 755 O O . ALA A 1 90 ? 4.678 -5.616 7.071 1.00 83.62 90 ALA A O 1
ATOM 756 N N . ILE A 1 91 ? 5.008 -4.127 8.718 1.00 80.19 91 ILE A N 1
ATOM 757 C CA . ILE A 1 91 ? 4.499 -2.968 7.967 1.00 80.19 91 ILE A CA 1
ATOM 758 C C . ILE A 1 91 ? 5.458 -2.596 6.828 1.00 80.19 91 ILE A C 1
ATOM 760 O O . ILE A 1 91 ? 5.018 -2.349 5.706 1.00 80.19 91 ILE A O 1
ATOM 764 N N . ALA A 1 92 ? 6.764 -2.546 7.101 1.00 86.38 92 ALA A N 1
ATOM 765 C CA . ALA A 1 92 ? 7.770 -2.211 6.098 1.00 86.38 92 ALA A CA 1
ATOM 766 C C . ALA A 1 92 ? 7.803 -3.234 4.951 1.00 86.38 92 ALA A C 1
ATOM 768 O O . ALA A 1 92 ? 7.881 -2.842 3.784 1.00 86.38 92 ALA A O 1
ATOM 769 N N . ASP A 1 93 ? 7.690 -4.522 5.269 1.00 88.44 93 ASP A N 1
ATOM 770 C CA . ASP A 1 93 ? 7.628 -5.620 4.306 1.00 88.44 93 ASP A CA 1
ATOM 771 C C . ASP A 1 93 ? 6.370 -5.526 3.440 1.00 88.44 93 ASP A C 1
ATOM 773 O O . ASP A 1 93 ? 6.455 -5.685 2.224 1.00 88.44 93 ASP A O 1
ATOM 777 N N . ASP A 1 94 ? 5.219 -5.198 4.035 1.00 87.06 94 ASP A N 1
ATOM 778 C CA . ASP A 1 94 ? 3.954 -5.031 3.312 1.00 87.06 94 ASP A CA 1
ATOM 779 C C . ASP A 1 94 ? 4.021 -3.878 2.301 1.00 87.06 94 ASP A C 1
ATOM 781 O O . ASP A 1 94 ? 3.710 -4.045 1.118 1.00 87.06 94 ASP A O 1
ATOM 785 N N . ILE A 1 95 ? 4.531 -2.722 2.741 1.00 86.81 95 ILE A N 1
ATOM 786 C CA . ILE A 1 95 ? 4.759 -1.557 1.876 1.00 86.81 95 ILE A CA 1
ATOM 787 C C . ILE A 1 95 ? 5.735 -1.919 0.756 1.00 86.81 95 ILE A C 1
ATOM 789 O O . ILE A 1 95 ? 5.479 -1.628 -0.414 1.00 86.81 95 ILE A O 1
ATOM 793 N N . THR A 1 96 ? 6.844 -2.576 1.095 1.00 92.06 96 THR A N 1
ATOM 794 C CA . THR A 1 96 ?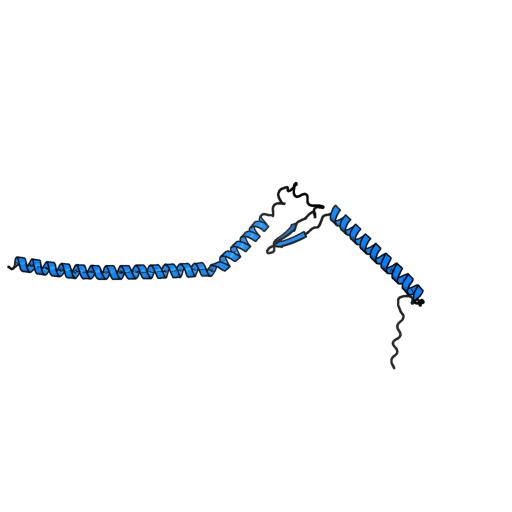 7.869 -2.977 0.125 1.00 92.06 96 THR A CA 1
ATOM 795 C C . THR A 1 96 ? 7.299 -3.943 -0.909 1.00 92.06 96 THR A C 1
ATOM 797 O O . THR A 1 96 ? 7.538 -3.780 -2.108 1.00 92.06 96 THR A O 1
ATOM 800 N N . HIS A 1 97 ? 6.509 -4.924 -0.473 1.00 91.94 97 HIS A N 1
ATOM 801 C CA . HIS A 1 97 ? 5.844 -5.874 -1.355 1.00 91.94 97 HIS A CA 1
ATOM 802 C C . HIS A 1 97 ? 4.880 -5.167 -2.311 1.00 91.94 97 HIS A C 1
ATOM 804 O O . HIS A 1 97 ? 4.949 -5.386 -3.524 1.00 91.94 97 HIS A O 1
ATOM 810 N N . TYR A 1 98 ? 4.027 -4.283 -1.786 1.00 90.12 98 TYR A N 1
ATOM 811 C CA . TYR A 1 98 ? 3.086 -3.511 -2.592 1.00 90.12 98 TYR A CA 1
ATOM 812 C C . TYR A 1 98 ? 3.805 -2.665 -3.645 1.00 90.12 98 TYR A C 1
ATOM 814 O O . TYR A 1 98 ? 3.460 -2.737 -4.823 1.00 90.12 98 TYR A O 1
ATOM 822 N N . VAL A 1 99 ? 4.829 -1.903 -3.247 1.00 88.56 99 VAL A N 1
ATOM 823 C CA . VAL A 1 99 ? 5.594 -1.033 -4.152 1.00 88.56 99 VAL A CA 1
ATOM 824 C C . VAL A 1 99 ? 6.267 -1.856 -5.249 1.00 88.56 99 VAL A C 1
ATOM 826 O O . VAL A 1 99 ? 6.101 -1.552 -6.429 1.00 88.56 99 VAL A O 1
ATOM 829 N N . ASN A 1 100 ? 6.973 -2.929 -4.888 1.00 89.69 100 ASN A N 1
ATOM 830 C CA . ASN A 1 100 ? 7.664 -3.766 -5.868 1.00 89.69 100 ASN A CA 1
ATOM 831 C C . ASN A 1 100 ? 6.699 -4.387 -6.880 1.00 89.69 100 ASN A C 1
ATOM 833 O O . ASN A 1 100 ? 6.988 -4.382 -8.072 1.00 89.69 100 ASN A O 1
ATOM 837 N N . LYS A 1 101 ? 5.541 -4.872 -6.422 1.00 90.31 101 LYS A N 1
ATOM 838 C CA . LYS A 1 101 ? 4.506 -5.434 -7.295 1.00 90.31 101 LYS A CA 1
ATOM 839 C C . LYS A 1 101 ? 3.858 -4.369 -8.180 1.00 90.31 101 LYS A C 1
ATOM 841 O O . LYS A 1 101 ? 3.653 -4.594 -9.367 1.00 90.31 101 LYS A O 1
ATOM 846 N N . HIS A 1 102 ? 3.543 -3.203 -7.619 1.00 88.56 102 HIS A N 1
ATOM 847 C CA . HIS A 1 102 ? 2.898 -2.111 -8.349 1.00 88.56 102 HIS A CA 1
ATOM 848 C C . HIS A 1 102 ? 3.780 -1.577 -9.487 1.00 88.56 102 HIS A C 1
ATOM 850 O O . HIS A 1 102 ? 3.279 -1.261 -10.563 1.00 88.56 102 HIS A O 1
ATOM 856 N N . PHE A 1 103 ? 5.097 -1.518 -9.271 1.00 85.25 103 PHE A N 1
ATOM 857 C CA . PHE A 1 103 ? 6.062 -1.005 -10.247 1.00 85.25 103 PHE A CA 1
ATOM 858 C C . PHE A 1 103 ? 6.828 -2.096 -11.012 1.00 85.25 103 PHE A C 1
ATOM 860 O O . PHE A 1 103 ? 7.787 -1.782 -11.721 1.00 85.25 103 PHE A O 1
ATOM 867 N N . GLU A 1 104 ? 6.417 -3.363 -10.919 1.00 86.88 104 GLU A N 1
ATOM 868 C CA . GLU A 1 104 ? 7.122 -4.489 -11.548 1.00 86.88 104 GLU A CA 1
ATOM 869 C C . GLU A 1 104 ? 7.270 -4.300 -13.069 1.00 86.88 104 GLU A C 1
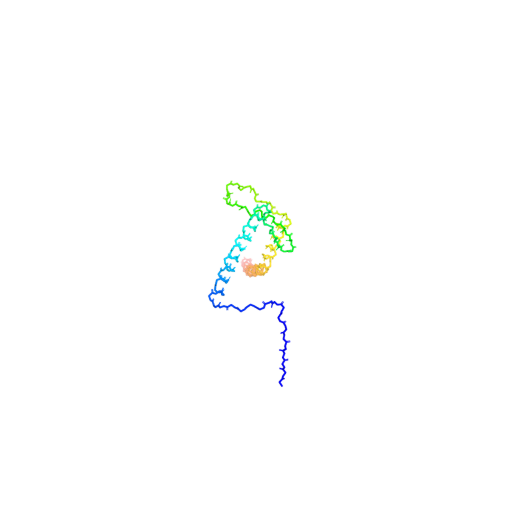ATOM 871 O O . GLU A 1 104 ? 8.350 -4.498 -13.631 1.00 86.88 104 GLU A O 1
ATOM 876 N N . HIS A 1 105 ? 6.210 -3.824 -13.727 1.00 84.69 105 HIS A N 1
ATOM 877 C CA . HIS A 1 105 ? 6.191 -3.597 -15.174 1.00 84.69 105 HIS A CA 1
ATOM 878 C C . HIS A 1 105 ? 7.012 -2.378 -15.608 1.00 84.69 105 HIS A C 1
ATOM 880 O O . HIS A 1 105 ? 7.721 -2.449 -16.608 1.00 84.69 105 HIS A O 1
ATOM 886 N N . TYR A 1 106 ? 7.034 -1.309 -14.805 1.00 83.06 106 TYR A N 1
ATOM 887 C CA . TYR A 1 106 ? 7.796 -0.094 -15.116 1.00 83.06 106 TYR A CA 1
ATOM 888 C C . TYR A 1 106 ? 9.288 -0.364 -15.302 1.00 83.06 106 TYR A C 1
ATOM 890 O O . TYR A 1 106 ? 9.939 0.274 -16.126 1.00 83.06 106 TYR A O 1
ATOM 898 N N . LYS A 1 107 ? 9.850 -1.324 -14.559 1.00 80.69 107 LYS A N 1
ATOM 899 C CA . LYS A 1 107 ? 11.256 -1.709 -14.722 1.00 80.69 107 LYS A CA 1
ATOM 900 C C . LYS A 1 107 ? 11.529 -2.270 -16.119 1.00 80.69 107 LYS A C 1
ATOM 902 O O . LYS A 1 107 ? 12.562 -1.951 -16.709 1.00 80.69 107 LYS A O 1
ATOM 907 N N . ASN A 1 108 ? 10.620 -3.094 -16.632 1.00 85.38 108 ASN A N 1
ATOM 908 C CA . ASN A 1 108 ? 10.747 -3.693 -17.956 1.00 85.38 108 ASN A CA 1
ATOM 909 C C . ASN A 1 108 ? 10.507 -2.650 -19.050 1.00 85.38 108 ASN A C 1
ATOM 911 O O . ASN A 1 108 ? 11.327 -2.548 -19.957 1.00 85.38 108 ASN A O 1
ATOM 915 N N . ASP A 1 109 ? 9.485 -1.809 -18.899 1.00 87.44 109 ASP A N 1
ATOM 916 C CA . ASP A 1 109 ? 9.161 -0.750 -19.862 1.00 87.44 109 ASP A CA 1
ATOM 917 C C . ASP A 1 109 ? 10.305 0.270 -19.985 1.00 87.44 109 ASP A C 1
ATOM 919 O O . ASP A 1 109 ? 10.722 0.638 -21.085 1.00 87.44 109 ASP A O 1
ATOM 923 N N . CYS A 1 110 ? 10.890 0.684 -18.855 1.00 86.31 110 CYS A N 1
ATOM 924 C CA . CYS A 1 110 ? 12.065 1.555 -18.841 1.00 86.31 110 CYS A CA 1
ATOM 925 C C . CYS A 1 110 ? 13.267 0.899 -19.525 1.00 86.31 110 CYS A C 1
ATOM 927 O O . CYS A 1 110 ? 13.996 1.566 -20.261 1.00 86.31 110 CYS A O 1
ATOM 929 N N . LYS A 1 111 ? 13.488 -0.401 -19.291 1.00 89.25 111 LYS A N 1
ATOM 930 C CA . LYS A 1 111 ? 14.579 -1.145 -19.927 1.00 89.25 111 LYS A CA 1
ATOM 931 C C . LYS A 1 111 ? 14.388 -1.203 -21.442 1.00 89.25 111 LYS A C 1
ATOM 933 O O . LYS A 1 111 ? 15.320 -0.872 -22.171 1.00 89.25 111 LYS A O 1
ATOM 938 N N . GLU A 1 112 ? 13.191 -1.557 -21.901 1.00 92.50 112 GLU A N 1
ATOM 939 C CA . GLU A 1 112 ? 12.865 -1.624 -23.325 1.00 92.50 112 GLU A CA 1
ATOM 940 C C . GLU A 1 112 ? 13.034 -0.256 -23.995 1.00 92.50 112 GLU A C 1
ATOM 942 O O . GLU A 1 112 ? 13.699 -0.149 -25.024 1.00 92.50 112 GLU A O 1
ATOM 947 N N . MET A 1 113 ? 12.520 0.812 -23.380 1.00 92.06 113 MET A N 1
ATOM 948 C CA . MET A 1 113 ? 12.666 2.176 -23.892 1.00 92.06 113 MET A CA 1
ATOM 949 C C . MET A 1 113 ? 14.141 2.569 -24.069 1.00 92.06 113 MET A C 1
ATOM 951 O O . MET A 1 113 ? 14.522 3.095 -25.119 1.00 92.06 113 MET A O 1
ATOM 955 N N . VAL A 1 114 ? 14.981 2.300 -23.063 1.00 93.75 114 VAL A N 1
ATOM 956 C CA . VAL A 1 114 ? 16.418 2.611 -23.108 1.00 93.75 114 VAL A CA 1
ATOM 957 C C . VAL A 1 114 ? 17.126 1.803 -24.194 1.00 93.75 114 VAL A C 1
ATOM 959 O O . VAL A 1 114 ? 17.912 2.367 -24.959 1.00 93.75 114 VAL A O 1
ATOM 962 N N . GLU A 1 115 ? 16.843 0.504 -24.301 1.00 95.38 115 GLU A N 1
ATOM 963 C CA . GLU A 1 115 ? 17.415 -0.360 -25.339 1.00 95.38 115 GLU A CA 1
ATOM 964 C C . GLU A 1 115 ? 17.031 0.118 -26.745 1.00 95.38 115 GLU A C 1
ATOM 966 O O . GLU A 1 115 ? 17.879 0.164 -27.644 1.00 95.38 115 GLU A O 1
ATOM 971 N N . ASN A 1 116 ? 15.782 0.547 -26.927 1.00 94.44 116 ASN A N 1
ATOM 972 C CA . ASN A 1 116 ? 15.274 1.019 -28.209 1.00 94.44 116 ASN A CA 1
ATOM 973 C C . ASN A 1 116 ? 15.933 2.347 -28.628 1.00 94.44 116 ASN A C 1
ATOM 975 O O . ASN A 1 116 ? 16.448 2.472 -29.743 1.00 94.44 116 ASN A O 1
ATOM 979 N N . GLU A 1 117 ? 16.007 3.329 -27.724 1.00 93.88 117 GLU A N 1
ATOM 980 C CA . GLU A 1 117 ? 16.674 4.611 -27.993 1.00 93.88 117 GLU A CA 1
ATOM 981 C C . GLU A 1 117 ? 18.181 4.446 -28.238 1.00 93.88 117 GLU A C 1
ATOM 983 O O . GLU A 1 117 ? 18.736 5.041 -29.173 1.00 93.88 117 GLU A O 1
ATOM 988 N N . TRP A 1 118 ? 18.839 3.568 -27.476 1.00 94.75 118 TRP A N 1
ATOM 989 C CA . TRP A 1 118 ? 20.233 3.203 -27.717 1.00 94.75 118 TRP A CA 1
ATOM 990 C C . TRP A 1 118 ? 20.425 2.578 -29.103 1.00 94.75 118 TRP A C 1
ATOM 992 O O . TRP A 1 118 ? 21.322 2.983 -29.850 1.00 94.75 118 TRP A O 1
ATOM 1002 N N . GLY A 1 119 ? 19.553 1.642 -29.490 1.00 95.81 119 GLY A N 1
ATOM 1003 C CA . GLY A 1 119 ? 19.556 1.021 -30.814 1.00 95.81 119 GLY A CA 1
ATOM 1004 C C . GLY A 1 119 ? 19.426 2.048 -31.941 1.00 95.81 119 GLY A C 1
ATOM 1005 O O . GLY A 1 119 ? 20.198 2.019 -32.907 1.00 95.81 119 GLY A O 1
ATOM 1006 N N . ARG A 1 120 ? 18.518 3.022 -31.794 1.00 94.25 120 ARG A N 1
ATOM 1007 C CA . ARG A 1 120 ? 18.339 4.123 -32.758 1.00 94.25 120 ARG A CA 1
ATOM 1008 C C . ARG A 1 120 ? 19.587 4.991 -32.874 1.00 94.25 120 ARG A C 1
ATOM 1010 O O . ARG A 1 120 ? 20.014 5.300 -33.993 1.00 94.25 120 ARG A O 1
ATOM 1017 N N . HIS A 1 121 ? 20.189 5.369 -31.747 1.00 93.12 121 HIS A N 1
ATOM 1018 C CA . HIS A 1 121 ? 21.426 6.150 -31.736 1.00 93.12 121 HIS A CA 1
ATOM 1019 C C . HIS A 1 121 ? 22.571 5.390 -32.406 1.00 93.12 121 HIS A C 1
ATOM 1021 O O . HIS A 1 121 ? 23.211 5.921 -33.321 1.00 93.12 121 HIS A O 1
ATOM 1027 N N . LYS A 1 122 ? 22.780 4.125 -32.030 1.00 95.38 122 LYS A N 1
ATOM 1028 C CA . LYS A 1 122 ? 23.817 3.266 -32.608 1.00 95.38 122 LYS A CA 1
ATOM 1029 C C . LYS A 1 122 ? 23.668 3.144 -34.126 1.00 95.38 122 LYS A C 1
ATOM 1031 O O . LYS A 1 122 ? 24.615 3.438 -34.854 1.00 95.38 122 LYS A O 1
ATOM 1036 N N . ALA A 1 123 ? 22.468 2.829 -34.616 1.00 94.94 123 ALA A N 1
ATOM 1037 C CA . ALA A 1 123 ? 22.201 2.701 -36.049 1.00 94.94 123 ALA A CA 1
ATOM 1038 C C . ALA A 1 123 ? 22.451 4.013 -36.818 1.00 94.94 123 ALA A C 1
ATOM 1040 O O . ALA A 1 123 ? 22.969 4.007 -37.940 1.00 94.94 123 ALA A O 1
ATOM 1041 N N . LYS A 1 124 ? 22.116 5.165 -36.222 1.00 93.62 124 LYS A N 1
ATOM 1042 C CA . LYS A 1 124 ? 22.392 6.486 -36.809 1.00 93.62 124 LYS A CA 1
ATOM 1043 C C . LYS A 1 124 ? 23.896 6.751 -36.919 1.00 93.62 124 LYS A C 1
ATOM 1045 O O . LYS A 1 124 ? 24.349 7.252 -37.951 1.00 93.62 124 LYS A O 1
ATOM 1050 N N . HIS A 1 125 ? 24.667 6.407 -35.889 1.00 93.44 125 HIS A N 1
ATOM 1051 C CA . HIS A 1 125 ? 26.123 6.539 -35.905 1.00 93.44 125 HIS A CA 1
ATOM 1052 C C . HIS A 1 125 ? 26.777 5.587 -36.908 1.00 93.44 125 HIS A C 1
ATOM 1054 O O . HIS A 1 125 ? 27.617 6.030 -37.687 1.00 93.44 125 HIS A O 1
ATOM 1060 N N . GLU A 1 126 ? 26.347 4.328 -36.978 1.00 95.38 126 GLU A N 1
ATOM 1061 C CA . GLU A 1 126 ? 26.853 3.360 -37.959 1.00 95.38 126 GLU A CA 1
ATOM 1062 C C . GLU A 1 126 ? 26.617 3.824 -39.402 1.00 95.38 126 GLU A C 1
ATOM 1064 O O . GLU A 1 126 ? 27.539 3.787 -40.222 1.00 95.38 126 GLU A O 1
ATOM 1069 N N . LYS A 1 127 ? 25.422 4.349 -39.713 1.00 94.44 127 LYS A N 1
ATOM 1070 C CA . LYS A 1 127 ? 25.127 4.935 -41.033 1.00 94.44 127 LYS A CA 1
ATOM 1071 C C . LYS A 1 127 ? 26.043 6.115 -41.353 1.00 94.44 127 LYS A C 1
ATOM 1073 O O . LYS A 1 127 ? 26.589 6.172 -42.455 1.00 94.44 127 LYS A O 1
ATOM 1078 N N . LYS A 1 128 ? 26.250 7.030 -40.397 1.00 93.38 128 LYS A N 1
ATOM 1079 C CA . LYS A 1 128 ? 27.185 8.154 -40.565 1.00 93.38 128 LYS A CA 1
ATOM 1080 C C . LYS A 1 128 ? 28.609 7.658 -40.812 1.00 93.38 128 LYS A C 1
ATOM 1082 O O . LYS A 1 128 ? 29.242 8.117 -41.753 1.00 93.38 128 LYS A O 1
ATOM 1087 N N . ILE A 1 129 ? 29.100 6.705 -40.021 1.00 94.00 129 ILE A N 1
ATOM 1088 C CA . ILE A 1 129 ? 30.445 6.135 -40.185 1.00 94.00 129 ILE A CA 1
ATOM 1089 C C . ILE A 1 129 ? 30.594 5.503 -41.573 1.00 94.00 129 ILE A C 1
ATOM 1091 O O . ILE A 1 129 ? 31.593 5.745 -42.247 1.00 94.00 129 ILE A O 1
ATOM 1095 N N . LYS A 1 130 ? 29.602 4.730 -42.034 1.00 94.38 130 LYS A N 1
ATOM 1096 C CA . LYS A 1 130 ? 29.618 4.114 -43.369 1.00 94.38 130 LYS A CA 1
ATOM 1097 C C . LYS A 1 130 ? 29.670 5.165 -44.480 1.00 94.38 130 LYS A C 1
ATOM 1099 O O . LYS A 1 130 ? 30.459 5.019 -45.411 1.00 94.38 130 LYS A O 1
ATOM 1104 N N . TYR A 1 131 ? 28.881 6.232 -44.354 1.00 94.44 131 TYR A N 1
ATOM 1105 C CA . TYR A 1 131 ? 28.897 7.362 -45.283 1.00 94.44 131 TYR A CA 1
ATOM 1106 C C . TYR A 1 131 ? 30.272 8.042 -45.330 1.00 94.44 131 TYR A C 1
ATOM 1108 O O . TYR A 1 131 ? 30.847 8.182 -46.406 1.00 94.44 131 TYR A O 1
ATOM 1116 N N . TRP A 1 132 ? 30.843 8.387 -44.172 1.00 94.88 132 TRP A N 1
ATOM 1117 C CA . TRP A 1 132 ? 32.158 9.032 -44.093 1.00 94.88 132 TRP A CA 1
ATOM 1118 C C . TRP A 1 132 ? 33.286 8.152 -44.632 1.00 94.88 132 TRP A C 1
ATOM 1120 O O . TRP A 1 132 ? 34.150 8.653 -45.346 1.00 94.88 132 TRP A O 1
ATOM 1130 N N . LYS A 1 133 ? 33.256 6.838 -44.370 1.00 92.88 133 LYS A N 1
ATOM 1131 C CA . LYS A 1 133 ? 34.201 5.888 -44.979 1.00 92.88 133 LYS A CA 1
ATOM 1132 C C . LYS A 1 133 ? 34.098 5.903 -46.503 1.00 92.88 133 LYS A C 1
ATOM 1134 O O . LYS A 1 133 ? 35.119 5.989 -47.174 1.00 92.88 133 LYS A O 1
ATOM 1139 N N . SER A 1 134 ? 32.881 5.851 -47.047 1.00 92.81 134 SER A N 1
ATOM 1140 C CA . SER A 1 134 ? 32.667 5.900 -48.498 1.00 92.81 134 SER A CA 1
ATOM 1141 C C . SER A 1 134 ? 33.179 7.204 -49.107 1.00 92.81 134 SER A C 1
ATOM 1143 O O . SER A 1 134 ? 33.845 7.173 -50.138 1.00 92.81 134 SER A O 1
ATOM 1145 N N . LEU A 1 135 ? 32.893 8.339 -48.463 1.00 94.75 135 LEU A N 1
ATOM 1146 C CA . LEU A 1 135 ? 33.350 9.648 -48.920 1.00 94.75 135 LEU A CA 1
ATOM 1147 C C . LEU A 1 135 ? 34.882 9.719 -48.932 1.00 94.75 135 LEU A C 1
ATOM 1149 O O . LEU A 1 135 ? 35.456 10.127 -49.935 1.00 94.75 135 LEU A O 1
ATOM 1153 N N . PHE A 1 136 ? 35.529 9.237 -47.865 1.00 94.44 136 PHE A N 1
ATOM 1154 C CA . PHE A 1 136 ? 36.986 9.175 -47.759 1.00 94.44 136 PHE A CA 1
ATOM 1155 C C . PHE A 1 136 ? 37.620 8.353 -48.890 1.00 94.44 136 PHE A C 1
ATOM 1157 O O . PHE A 1 136 ? 38.585 8.804 -49.507 1.00 94.44 136 PHE A O 1
ATOM 1164 N N . PHE A 1 137 ? 37.061 7.179 -49.209 1.00 94.44 137 PHE A N 1
ATOM 1165 C CA . PHE A 1 137 ? 37.541 6.360 -50.326 1.00 94.44 137 PHE A CA 1
ATOM 1166 C C . PHE A 1 137 ? 37.445 7.102 -51.663 1.00 94.44 137 PHE A C 1
ATOM 1168 O O . PHE A 1 137 ? 38.418 7.124 -52.410 1.00 94.44 137 PHE A O 1
ATOM 1175 N N . ILE A 1 138 ? 36.311 7.747 -51.956 1.00 94.75 138 ILE A N 1
ATOM 1176 C CA . ILE A 1 138 ? 36.122 8.493 -53.212 1.00 94.75 138 ILE A CA 1
ATOM 1177 C C . ILE A 1 138 ? 37.139 9.631 -53.318 1.00 94.75 138 ILE A C 1
ATOM 1179 O O . ILE A 1 138 ? 37.820 9.752 -54.334 1.00 94.75 138 ILE A O 1
ATOM 1183 N N . THR A 1 139 ? 37.285 10.436 -52.262 1.00 93.44 139 THR A N 1
ATOM 1184 C CA . THR A 1 139 ? 38.248 11.545 -52.254 1.00 93.44 139 THR A CA 1
ATOM 1185 C C . THR A 1 139 ? 39.682 11.051 -52.411 1.00 93.44 139 THR A C 1
ATOM 1187 O O . THR A 1 139 ? 40.461 11.659 -53.139 1.00 93.44 139 THR A O 1
ATOM 1190 N N . PHE A 1 140 ? 40.022 9.921 -51.787 1.00 94.75 140 PHE A N 1
ATOM 1191 C CA . PHE A 1 140 ? 41.339 9.307 -51.913 1.00 94.75 140 PHE A CA 1
ATOM 1192 C C . PHE A 1 140 ? 41.627 8.866 -53.356 1.00 94.75 140 PHE A C 1
ATOM 1194 O O . PHE A 1 140 ? 42.701 9.158 -53.876 1.00 94.75 140 PHE A O 1
ATOM 1201 N N . PHE A 1 141 ? 40.661 8.239 -54.036 1.00 94.62 141 PHE A N 1
ATOM 1202 C CA . PHE A 1 141 ? 40.806 7.860 -55.446 1.00 94.62 141 PHE A CA 1
ATOM 1203 C C . PHE A 1 141 ? 40.951 9.067 -56.378 1.00 94.62 141 PHE A C 1
ATOM 1205 O O . PHE A 1 141 ? 41.802 9.038 -57.263 1.00 94.62 141 PHE A O 1
ATOM 1212 N N . VAL A 1 142 ? 40.169 10.133 -56.176 1.00 94.50 142 VAL A N 1
ATOM 1213 C CA . VAL A 1 142 ? 40.291 11.364 -56.979 1.00 94.50 142 VAL A CA 1
ATOM 1214 C C . VAL A 1 142 ? 41.688 11.973 -56.831 1.00 94.50 142 VAL A C 1
ATOM 1216 O O . VAL A 1 142 ? 42.321 12.289 -57.836 1.00 94.50 142 VAL A O 1
ATOM 1219 N N . LEU A 1 143 ? 42.202 12.058 -55.600 1.00 94.12 143 LEU A N 1
ATOM 1220 C CA . LEU A 1 143 ? 43.556 12.554 -55.337 1.00 94.12 143 LEU A CA 1
ATOM 1221 C C . LEU A 1 143 ? 44.637 11.659 -55.959 1.00 94.12 143 LEU A C 1
ATOM 1223 O O . LEU A 1 143 ? 45.611 12.174 -56.499 1.00 94.12 143 LEU A O 1
ATOM 1227 N N . LEU A 1 144 ? 44.472 10.332 -55.929 1.00 93.50 144 LEU A N 1
ATOM 1228 C CA . LEU A 1 144 ? 45.402 9.412 -56.594 1.00 93.50 144 LEU A CA 1
ATOM 1229 C C . LEU A 1 144 ? 45.453 9.640 -58.107 1.00 93.50 144 LEU A C 1
ATOM 1231 O O . LEU A 1 144 ? 46.543 9.689 -58.673 1.00 93.50 144 LEU A O 1
ATOM 1235 N N . VAL A 1 145 ? 44.296 9.797 -58.755 1.00 94.12 145 VAL A N 1
ATOM 1236 C CA . VAL A 1 145 ? 44.225 10.075 -60.197 1.00 94.12 145 VAL A CA 1
ATOM 1237 C C . VAL A 1 145 ? 44.886 11.414 -60.522 1.00 94.12 145 VAL A C 1
ATOM 1239 O O . VAL A 1 145 ? 45.672 11.482 -61.465 1.00 94.12 145 VAL A O 1
ATOM 1242 N N . GLU A 1 146 ? 44.635 12.458 -59.725 1.00 92.31 146 GLU A N 1
ATOM 1243 C CA . GLU A 1 146 ? 45.273 13.766 -59.911 1.00 92.31 146 GLU A CA 1
ATOM 1244 C C . GLU A 1 146 ? 46.800 13.688 -59.745 1.00 92.31 146 GLU A C 1
ATOM 1246 O O . GLU A 1 146 ? 47.539 14.232 -60.567 1.00 92.31 146 GLU A O 1
ATOM 1251 N N . CYS A 1 147 ? 47.289 12.966 -58.733 1.00 90.69 147 CYS A N 1
ATOM 1252 C CA . CYS A 1 147 ? 48.720 12.732 -58.534 1.00 90.69 147 CYS A CA 1
ATOM 1253 C C . CYS A 1 147 ? 49.355 11.998 -59.721 1.00 90.69 147 CYS A C 1
ATOM 1255 O O . CYS A 1 147 ? 50.409 12.413 -60.193 1.00 90.69 147 CYS A O 1
ATOM 1257 N N . ILE A 1 148 ? 48.722 10.935 -60.227 1.00 93.06 148 ILE A N 1
ATOM 1258 C CA . ILE A 1 148 ? 49.223 10.183 -61.387 1.00 93.06 148 ILE A CA 1
ATOM 1259 C C . ILE A 1 148 ? 49.258 11.076 -62.632 1.00 93.06 148 ILE A C 1
ATOM 1261 O O . ILE A 1 148 ? 50.260 11.091 -63.341 1.00 93.06 148 ILE A O 1
ATOM 1265 N N . TYR A 1 149 ? 48.202 11.856 -62.876 1.00 90.31 149 TYR A N 1
ATOM 1266 C CA . TYR A 1 149 ? 48.142 12.780 -64.009 1.00 90.31 149 TYR A CA 1
ATOM 1267 C C . TYR A 1 149 ? 49.274 13.818 -63.962 1.00 90.31 149 TYR A C 1
ATOM 1269 O O . TYR A 1 149 ? 49.959 14.018 -64.961 1.00 90.31 149 TYR A O 1
ATOM 1277 N N . ARG A 1 150 ? 49.539 14.411 -62.788 1.00 87.12 150 ARG A N 1
ATOM 1278 C CA . ARG A 1 150 ? 50.653 15.358 -62.586 1.00 87.12 150 ARG A CA 1
ATOM 1279 C C . ARG A 1 150 ? 52.047 14.740 -62.727 1.00 87.12 150 ARG A C 1
ATOM 1281 O O . ARG A 1 150 ? 52.996 15.484 -62.912 1.00 87.12 150 ARG A O 1
ATOM 1288 N N . ILE A 1 151 ? 52.187 13.424 -62.565 1.00 88.00 151 ILE A N 1
ATOM 1289 C CA . ILE A 1 151 ? 53.466 12.716 -62.740 1.00 88.00 151 ILE A CA 1
ATOM 1290 C C . ILE A 1 151 ? 53.720 12.384 -64.219 1.00 88.00 151 ILE A C 1
ATOM 1292 O O . ILE A 1 151 ? 54.873 12.295 -64.632 1.00 88.00 151 ILE A O 1
ATOM 1296 N N . ILE A 1 152 ? 52.658 12.148 -64.996 1.00 83.44 152 ILE A N 1
ATOM 1297 C CA . ILE A 1 152 ? 52.742 11.764 -66.415 1.00 83.44 152 ILE A CA 1
ATOM 1298 C C . ILE A 1 152 ? 52.897 12.989 -67.332 1.00 83.44 152 ILE A C 1
ATOM 1300 O O . ILE A 1 152 ? 53.516 12.864 -68.389 1.00 83.44 152 ILE A O 1
ATOM 1304 N N . GLN A 1 153 ? 52.318 14.134 -66.955 1.00 67.69 153 GLN A N 1
ATOM 1305 C CA . GLN A 1 153 ? 52.461 15.414 -67.661 1.00 67.69 153 GLN A CA 1
ATOM 1306 C C . GLN A 1 153 ? 53.813 16.073 -67.365 1.00 67.69 153 GLN A C 1
ATOM 1308 O O . GLN A 1 153 ? 54.409 16.615 -68.323 1.00 67.69 153 GLN A O 1
#

Organism: NCBI:txid246787

Radius of gyration: 45.76 Å; chains: 1; bounding box: 114×50×104 Å

Sequence (153 aa):
MEIHRMKPENPIIIVDEAEFDRIDSIAKLKEEEVERLADEKFLRHVKNNGVHMRFRINGVEKVIRQEVLTELNYDERGWPQSISEEVKYAIADDITHYVNKHFEHYKNDCKEMVENEWGRHKAKHEKKIKYWKSLFFITFFVLLVECIYRIIQ